Protein AF-A0A0F2NHB9-F1 (afdb_monomer)

Mean predicted aligned error: 3.59 Å

Sequence (146 aa):
MYSEAKDDFCKAIHHALRRQPEIGRMLVMSAFGEIKYCLFVAVPGIKIMSTPERQDYVLSAILSDESMPIMWIDIDYDKDGKLHGAKGKQCSYSDIPPAEIDRLKELSVEYAKSRIESFQRQYHRKVGRNDPCPCGSGKKYKKCCL

Secondary structure (DSSP, 8-state):
---HHHHHHHHHHHHHHHHHHHHTB---EEEESSSEEEEEEE-TTSBPPPHHHHHHHHHHHHTT-TTS-EEEEEEEE-TTS-EEEEEEEEE-GGGS-GGGHHHHHHHHHHHHHHHHHHHHHHHTSPPPTTSBPTTSSSSBGGGTT-

Foldseek 3Di:
DDDPVVVVVVVQQVCQVPVQVVVQAWDWDWDAAPATETETEDEPRHHYDDPVRLVLLLQLLCVLPQPDWYKYKYWYAYHVRDTPDIDIDTGHNVNDDPVCVVVSPVVLVVVLVVQQVVVCVVVVDHQDQQHQRSSNNRHRCVVPVD

pLDDT: mean 93.02, std 7.16, range [41.78, 98.31]

Solvent-accessible surface area (backbone atoms only — not comparable to full-atom values): 8218 Å² total; per-residue (Å²): 133,84,54,71,69,56,55,53,51,52,49,47,51,55,46,42,70,60,48,24,71,79,69,42,30,61,58,80,40,70,48,56,67,102,57,35,34,43,37,41,63,49,53,71,92,39,51,69,74,51,71,67,58,50,44,52,53,53,57,14,45,28,73,46,38,61,90,48,54,33,35,40,33,43,35,34,35,45,89,85,72,45,83,73,47,76,50,76,47,81,44,47,60,89,74,53,59,78,90,47,48,68,64,30,53,58,49,26,56,55,51,21,52,53,36,40,52,50,49,30,65,73,67,75,43,81,84,50,58,78,36,73,28,62,52,38,48,70,37,36,21,62,76,70,87,103

Structure (mmCIF, N/CA/C/O backbone):
data_AF-A0A0F2NHB9-F1
#
_entry.id   AF-A0A0F2NHB9-F1
#
loop_
_atom_site.group_PDB
_atom_site.id
_atom_site.type_symbol
_atom_site.label_atom_id
_atom_site.label_alt_id
_atom_site.label_comp_id
_atom_site.label_asym_id
_atom_site.label_entity_id
_atom_site.label_seq_id
_atom_site.pdbx_PDB_ins_code
_atom_site.Cartn_x
_atom_site.Cartn_y
_atom_site.Cartn_z
_atom_site.occupancy
_atom_site.B_iso_or_equiv
_atom_site.auth_seq_id
_atom_site.auth_comp_id
_atom_site.auth_asym_id
_atom_site.auth_atom_id
_atom_site.pdbx_PDB_model_num
ATOM 1 N N . MET A 1 1 ? -20.437 -17.745 -6.426 1.00 41.78 1 MET A N 1
ATOM 2 C CA . MET A 1 1 ? -19.160 -18.245 -5.880 1.00 41.78 1 MET A CA 1
ATOM 3 C C . MET A 1 1 ? -18.233 -17.039 -5.809 1.00 41.78 1 MET A C 1
ATOM 5 O O . MET A 1 1 ?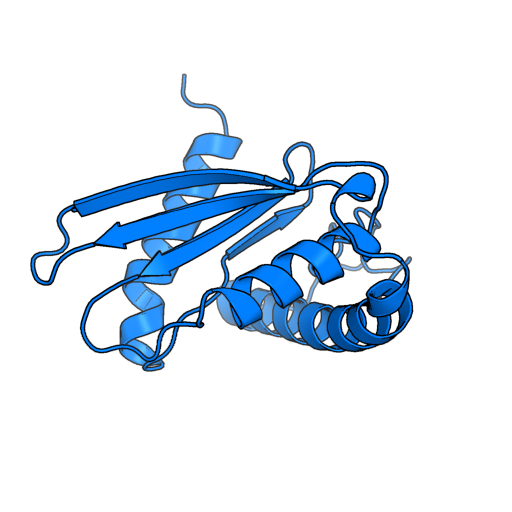 -17.888 -16.511 -6.857 1.00 41.78 1 MET A O 1
ATOM 9 N N . TYR A 1 2 ? -18.002 -16.473 -4.623 1.00 51.66 2 TYR A N 1
ATOM 10 C CA . TYR A 1 2 ? -17.088 -15.332 -4.488 1.00 51.66 2 TYR A CA 1
ATOM 11 C C . TYR A 1 2 ? -15.649 -15.840 -4.638 1.00 51.66 2 TYR A C 1
ATOM 13 O O . TYR A 1 2 ? -15.350 -16.940 -4.182 1.00 51.66 2 TYR A O 1
ATOM 21 N N . SER A 1 3 ? -14.795 -15.105 -5.353 1.00 76.00 3 SER A N 1
ATOM 22 C CA . SER A 1 3 ? -13.383 -15.470 -5.489 1.00 76.00 3 SER A CA 1
ATOM 23 C C . SER A 1 3 ? -12.656 -15.256 -4.159 1.00 76.00 3 SER A C 1
ATOM 25 O O . SER A 1 3 ? -12.977 -14.322 -3.425 1.00 76.00 3 SER A O 1
ATOM 27 N N . GLU A 1 4 ? -11.648 -16.080 -3.870 1.00 81.38 4 GLU A N 1
ATOM 28 C CA . GLU A 1 4 ? -10.774 -15.957 -2.688 1.00 81.38 4 GLU A CA 1
ATOM 29 C C . GLU A 1 4 ? -10.228 -14.524 -2.520 1.00 81.38 4 GLU A C 1
ATOM 31 O O . GLU A 1 4 ? -10.242 -13.964 -1.425 1.00 81.38 4 GLU A O 1
ATOM 36 N N . ALA A 1 5 ? -9.893 -13.869 -3.637 1.00 82.31 5 ALA A N 1
ATOM 37 C CA . ALA A 1 5 ? -9.453 -12.476 -3.672 1.00 82.31 5 ALA A CA 1
ATOM 38 C C . ALA A 1 5 ? -10.483 -11.483 -3.105 1.00 82.31 5 ALA A C 1
ATOM 40 O O . ALA A 1 5 ? -10.105 -10.508 -2.453 1.00 82.31 5 ALA A O 1
ATOM 41 N N . LYS A 1 6 ? -11.785 -11.710 -3.330 1.00 86.75 6 LYS A N 1
ATOM 42 C CA . LYS A 1 6 ? -12.833 -10.861 -2.750 1.00 86.75 6 LYS A CA 1
ATOM 43 C C . LYS A 1 6 ? -12.891 -11.043 -1.236 1.00 86.75 6 LYS A C 1
ATOM 45 O O . LYS A 1 6 ? -12.979 -10.052 -0.512 1.00 86.75 6 LYS A O 1
ATOM 50 N N . ASP A 1 7 ? -12.847 -12.284 -0.765 1.00 89.69 7 ASP A N 1
ATOM 51 C CA . ASP A 1 7 ? -12.934 -12.577 0.665 1.00 89.69 7 ASP A CA 1
ATOM 52 C C . ASP A 1 7 ? -11.738 -11.985 1.416 1.00 89.69 7 ASP A C 1
ATOM 54 O O . ASP A 1 7 ? -11.909 -11.382 2.477 1.00 89.69 7 ASP A O 1
ATOM 58 N N . ASP A 1 8 ? -10.540 -12.071 0.842 1.00 88.62 8 ASP A N 1
ATOM 59 C CA . ASP A 1 8 ? -9.337 -11.472 1.418 1.00 88.62 8 ASP A CA 1
ATOM 60 C C . ASP A 1 8 ? -9.370 -9.941 1.400 1.00 88.62 8 ASP A C 1
ATOM 62 O O . ASP A 1 8 ? -9.003 -9.305 2.393 1.00 88.62 8 ASP A O 1
ATOM 66 N N . PHE A 1 9 ? -9.903 -9.335 0.337 1.00 92.19 9 PHE A N 1
ATOM 67 C CA . PHE A 1 9 ? -10.138 -7.894 0.292 1.00 92.19 9 PHE A CA 1
ATOM 68 C C . PHE A 1 9 ? -11.128 -7.439 1.380 1.00 92.19 9 PHE A C 1
ATOM 70 O O . PHE A 1 9 ? -10.859 -6.484 2.113 1.00 92.19 9 PHE A O 1
ATOM 77 N N . CYS A 1 10 ? -12.239 -8.158 1.565 1.00 93.50 10 CYS A N 1
ATOM 78 C CA . CYS A 1 10 ? -13.192 -7.884 2.643 1.00 93.50 10 CYS A CA 1
ATOM 79 C C . CYS A 1 10 ? -12.556 -8.053 4.034 1.00 93.50 10 CYS A C 1
ATOM 81 O O . CYS A 1 10 ? -12.756 -7.206 4.909 1.00 93.50 10 CYS A O 1
ATOM 83 N N . LYS A 1 11 ? -11.742 -9.098 4.247 1.00 93.56 11 LYS A N 1
ATOM 84 C CA . LYS A 1 11 ? -10.982 -9.280 5.498 1.00 93.56 11 LYS A CA 1
ATOM 85 C C . LYS A 1 11 ? -10.022 -8.118 5.751 1.00 93.56 11 LYS A C 1
ATOM 87 O O . LYS A 1 11 ? -9.896 -7.699 6.901 1.00 93.56 11 LYS A O 1
ATOM 92 N N . ALA A 1 12 ? -9.378 -7.581 4.714 1.00 93.88 12 ALA A N 1
ATOM 93 C CA . ALA A 1 12 ? -8.490 -6.427 4.832 1.00 93.88 12 ALA A CA 1
ATOM 94 C C . ALA A 1 12 ? -9.246 -5.165 5.286 1.00 93.88 12 ALA A C 1
ATOM 96 O O . ALA A 1 12 ? -8.796 -4.487 6.210 1.00 93.88 12 ALA A O 1
ATOM 97 N N . ILE A 1 13 ? -10.429 -4.897 4.719 1.00 95.94 13 ILE A N 1
ATOM 98 C CA . ILE A 1 13 ? -11.297 -3.793 5.167 1.00 95.94 13 ILE A CA 1
ATOM 99 C C . ILE A 1 13 ? -11.693 -3.986 6.634 1.00 95.94 13 ILE A C 1
ATO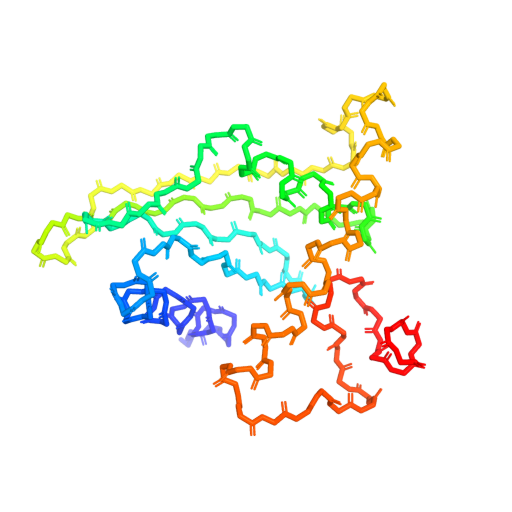M 101 O O . ILE A 1 13 ? -11.493 -3.090 7.452 1.00 95.94 13 ILE A O 1
ATOM 105 N N . HIS A 1 14 ? -12.205 -5.165 7.000 1.00 95.25 14 HIS A N 1
ATOM 106 C CA . HIS A 1 14 ? -12.606 -5.449 8.382 1.00 95.25 14 HIS A CA 1
ATOM 107 C C . HIS A 1 14 ? -11.433 -5.368 9.365 1.00 95.25 14 HIS A C 1
ATOM 109 O O . HIS A 1 14 ? -11.611 -4.963 10.516 1.00 95.25 14 HIS A O 1
ATOM 115 N N . HIS A 1 15 ? -10.229 -5.750 8.934 1.00 94.69 15 HIS A N 1
ATOM 116 C CA . HIS A 1 15 ? -9.023 -5.582 9.734 1.00 94.69 15 HIS A CA 1
ATOM 117 C C . HIS A 1 15 ? -8.721 -4.099 9.971 1.00 94.69 15 HIS A C 1
ATOM 119 O O . HIS A 1 15 ? -8.504 -3.714 11.118 1.00 94.69 15 HIS A O 1
ATOM 125 N N . ALA A 1 16 ? -8.772 -3.262 8.931 1.00 95.31 16 ALA A N 1
ATOM 126 C CA . ALA A 1 16 ? -8.557 -1.823 9.059 1.00 95.31 16 ALA A CA 1
ATOM 127 C C . ALA A 1 16 ? -9.607 -1.157 9.970 1.00 95.31 16 ALA A C 1
ATOM 129 O O . ALA A 1 16 ? -9.237 -0.437 10.898 1.00 95.31 16 ALA A O 1
ATOM 130 N N . LEU A 1 17 ? -10.897 -1.459 9.781 1.00 95.12 17 LEU A N 1
ATOM 131 C CA . LEU A 1 17 ? -11.987 -0.913 10.603 1.00 95.12 17 LEU A CA 1
ATOM 132 C C . LEU A 1 17 ? -11.829 -1.237 12.094 1.00 95.12 17 LEU A C 1
ATOM 134 O O . LEU A 1 17 ? -12.122 -0.397 12.939 1.00 95.12 17 LEU A O 1
ATOM 138 N N . ARG A 1 18 ? -11.331 -2.433 12.423 1.00 94.50 18 ARG A N 1
ATOM 139 C CA . ARG A 1 18 ? -11.085 -2.848 13.810 1.00 94.50 18 ARG A CA 1
ATOM 140 C C . ARG A 1 18 ? -9.800 -2.250 14.376 1.00 94.50 18 ARG A C 1
ATOM 142 O O . ARG A 1 18 ? -9.785 -1.765 15.499 1.00 94.50 18 ARG A O 1
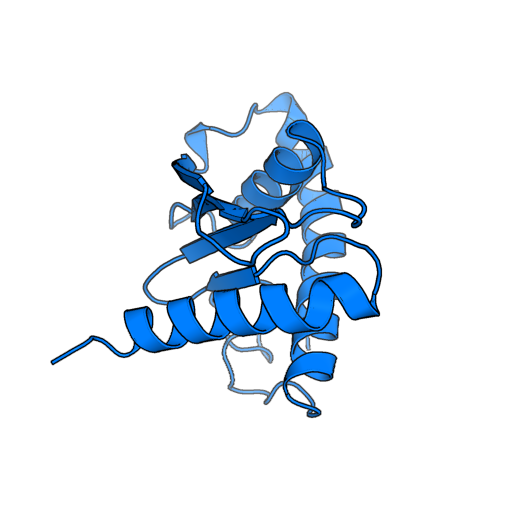ATOM 149 N N . ARG A 1 19 ? -8.708 -2.313 13.609 1.00 94.31 19 ARG A N 1
ATOM 150 C CA . ARG A 1 19 ? -7.359 -2.050 14.123 1.00 94.31 19 ARG A CA 1
ATOM 151 C C . ARG A 1 19 ? -7.012 -0.568 14.171 1.00 94.31 19 ARG A C 1
ATOM 153 O O . ARG A 1 19 ? -6.290 -0.157 15.073 1.00 94.31 19 ARG A O 1
ATOM 160 N N . GLN A 1 20 ? -7.483 0.231 13.214 1.00 95.31 20 GLN A N 1
ATOM 161 C CA . GLN A 1 20 ? -7.118 1.649 13.132 1.00 95.31 20 GLN A CA 1
ATOM 162 C C . GLN A 1 20 ? -7.574 2.475 14.348 1.00 95.31 20 GLN A C 1
ATOM 164 O O . GLN A 1 20 ? -6.758 3.267 14.825 1.00 95.31 20 GLN A O 1
ATOM 169 N N . PRO A 1 21 ? -8.792 2.285 14.904 1.00 94.19 21 PRO A N 1
ATOM 170 C CA . PRO A 1 21 ? -9.201 2.967 16.134 1.00 94.19 21 PRO A CA 1
ATOM 171 C C . PRO A 1 21 ? -8.307 2.637 17.335 1.00 94.19 21 PRO A C 1
ATOM 173 O O . PRO A 1 21 ? -7.968 3.528 18.105 1.00 94.19 21 PRO A O 1
ATOM 176 N N . GLU A 1 22 ? -7.859 1.383 17.464 1.00 94.56 22 GLU A N 1
ATOM 177 C CA . GLU A 1 22 ? -6.985 0.944 18.564 1.00 94.56 22 GLU A CA 1
ATOM 178 C C . GLU A 1 22 ? -5.599 1.608 18.519 1.00 94.56 22 GLU A C 1
ATOM 180 O O . GLU A 1 22 ? -4.986 1.840 19.558 1.00 94.56 22 GLU A O 1
ATOM 185 N N . ILE A 1 23 ? -5.082 1.891 17.318 1.00 94.38 23 ILE A N 1
ATOM 186 C CA . ILE A 1 23 ? -3.747 2.484 17.124 1.00 94.38 23 ILE A CA 1
ATOM 187 C C . ILE A 1 23 ? -3.783 3.995 16.849 1.00 94.38 23 ILE A C 1
ATOM 189 O O . ILE A 1 23 ? -2.725 4.612 16.738 1.00 94.38 23 ILE A O 1
ATOM 193 N N . GLY A 1 24 ? -4.973 4.580 16.678 1.00 96.00 24 GLY A N 1
ATOM 194 C CA . GLY A 1 24 ? -5.181 6.010 16.424 1.00 96.00 24 GLY A CA 1
ATOM 195 C C . GLY A 1 24 ? -4.671 6.527 15.071 1.00 96.00 24 GLY A C 1
ATOM 196 O O . GLY A 1 24 ? -4.538 7.738 14.885 1.00 96.00 24 GLY A O 1
ATOM 197 N N . ARG A 1 25 ? -4.356 5.649 14.111 1.00 95.88 25 ARG A N 1
ATOM 198 C CA . ARG A 1 25 ? -3.800 6.037 12.802 1.00 95.88 25 ARG A CA 1
ATOM 199 C C . ARG A 1 25 ? -4.195 5.085 11.681 1.00 95.88 25 ARG A C 1
ATOM 201 O O . ARG A 1 25 ? -4.498 3.919 11.921 1.00 95.88 25 ARG A O 1
ATOM 208 N N . MET A 1 26 ? -4.114 5.585 10.452 1.00 96.19 26 MET A N 1
ATOM 209 C CA . MET A 1 26 ? -4.339 4.802 9.240 1.00 96.19 26 MET A CA 1
ATOM 210 C C . MET A 1 26 ? -3.308 3.677 9.109 1.00 96.19 26 MET A C 1
ATOM 212 O O . MET A 1 26 ? -2.113 3.846 9.389 1.00 96.19 26 MET A O 1
ATOM 216 N N . LEU A 1 27 ? -3.794 2.520 8.671 1.00 93.75 27 LEU A N 1
ATOM 217 C CA . LEU A 1 27 ? -3.003 1.344 8.360 1.00 93.75 27 LEU A CA 1
ATOM 218 C C . LEU A 1 27 ? -3.209 1.018 6.882 1.00 93.75 27 LEU A C 1
ATOM 220 O O . LEU A 1 27 ? -4.337 0.827 6.438 1.00 93.75 27 LEU A O 1
ATOM 224 N N . VAL A 1 28 ? -2.118 0.945 6.124 1.00 95.44 28 VAL A N 1
ATOM 225 C CA . VAL A 1 28 ? -2.202 0.610 4.701 1.00 95.44 28 VAL A CA 1
ATOM 226 C C . VAL A 1 28 ? -2.315 -0.898 4.553 1.00 95.44 28 VAL A C 1
ATOM 228 O O . VAL A 1 28 ? -1.417 -1.638 4.959 1.00 95.44 28 VAL A O 1
ATOM 231 N N . MET A 1 29 ? -3.422 -1.349 3.973 1.00 93.75 29 MET A N 1
ATOM 232 C CA . MET A 1 29 ? -3.615 -2.742 3.588 1.00 93.75 29 MET A CA 1
ATOM 233 C C . MET A 1 29 ? -3.048 -2.952 2.194 1.00 93.75 29 MET A C 1
ATOM 235 O O . MET A 1 29 ? -3.223 -2.113 1.312 1.00 93.75 29 MET A O 1
ATOM 239 N N . SER A 1 30 ? -2.351 -4.057 1.965 1.00 90.31 30 SER A N 1
ATOM 240 C CA . SER A 1 30 ? -1.809 -4.339 0.639 1.00 90.31 30 SER A CA 1
ATOM 241 C C . SER A 1 30 ? -1.846 -5.821 0.325 1.00 90.31 30 SER A C 1
ATOM 243 O O . SER A 1 30 ? -1.584 -6.648 1.197 1.00 90.31 30 SER A O 1
ATOM 245 N N . ALA A 1 31 ? -2.143 -6.135 -0.931 1.00 86.81 31 ALA A N 1
ATOM 246 C CA . ALA A 1 31 ? -1.979 -7.469 -1.490 1.00 86.81 31 ALA A CA 1
ATOM 247 C C . ALA A 1 31 ? -0.949 -7.414 -2.613 1.00 86.81 31 ALA A C 1
ATOM 249 O O . ALA A 1 31 ? -0.909 -6.442 -3.366 1.00 86.81 31 ALA A O 1
ATOM 250 N N . PHE A 1 32 ? -0.118 -8.452 -2.704 1.00 74.56 32 PHE A N 1
ATOM 251 C CA . PHE A 1 32 ? 0.939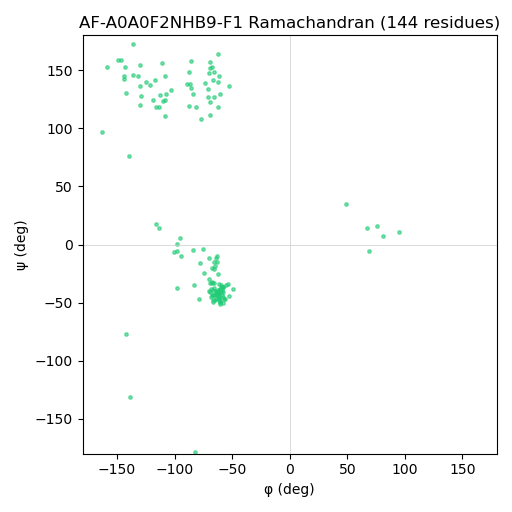 -8.572 -3.703 1.00 74.56 32 PHE A CA 1
ATOM 252 C C . PHE A 1 32 ? 1.003 -10.019 -4.204 1.00 74.56 32 PHE A C 1
ATOM 254 O O . PHE A 1 32 ? 1.840 -10.808 -3.766 1.00 74.56 32 PHE A O 1
ATOM 261 N N . GLY A 1 33 ? 0.049 -10.374 -5.062 1.00 74.31 33 GLY A N 1
ATOM 262 C CA . GLY A 1 33 ? -0.055 -11.675 -5.728 1.00 74.31 33 GLY A CA 1
ATOM 263 C C . GLY A 1 33 ? -0.472 -11.477 -7.184 1.00 74.31 33 GLY A C 1
ATOM 264 O O . GLY A 1 33 ? 0.072 -10.609 -7.858 1.00 74.31 33 GLY A O 1
ATOM 265 N N . GLU A 1 34 ? -1.478 -12.220 -7.648 1.00 76.75 34 GLU A N 1
ATOM 266 C CA . GLU A 1 34 ? -2.080 -12.020 -8.982 1.00 76.75 34 GLU A CA 1
ATOM 267 C C . GLU A 1 34 ? -2.729 -10.637 -9.143 1.00 76.75 34 GLU A C 1
ATOM 269 O O . GLU A 1 34 ? -2.831 -10.107 -10.246 1.00 76.75 34 GLU A O 1
ATOM 274 N N . ILE A 1 35 ? -3.143 -10.035 -8.027 1.00 82.31 35 ILE A N 1
ATOM 275 C CA . ILE A 1 35 ? -3.650 -8.669 -7.952 1.00 82.31 35 ILE A CA 1
ATOM 276 C C . ILE A 1 35 ? -2.765 -7.903 -6.974 1.00 82.31 35 ILE A C 1
ATOM 278 O O . ILE A 1 35 ? -2.439 -8.406 -5.891 1.00 82.31 35 ILE A O 1
ATOM 282 N N . LYS A 1 36 ? -2.408 -6.668 -7.342 1.00 91.19 36 LYS A N 1
ATOM 283 C CA . LYS A 1 36 ? -1.756 -5.729 -6.436 1.00 91.19 36 LYS A CA 1
ATOM 284 C C . LYS A 1 36 ? -2.660 -4.558 -6.123 1.00 91.19 36 LYS A C 1
ATOM 286 O O . LYS A 1 36 ? -3.158 -3.891 -7.028 1.00 91.19 36 LYS A O 1
ATOM 291 N N . TYR A 1 37 ? -2.833 -4.277 -4.841 1.00 95.38 37 TYR A N 1
ATOM 292 C CA . TYR A 1 37 ? -3.527 -3.077 -4.402 1.00 95.38 37 TYR A CA 1
ATOM 293 C C . TYR A 1 37 ? -2.886 -2.493 -3.150 1.00 95.38 37 TYR A C 1
ATOM 295 O O . TYR A 1 37 ? -2.322 -3.217 -2.328 1.00 95.38 37 TYR A O 1
ATOM 303 N N . CYS A 1 38 ? -3.045 -1.186 -2.990 1.00 96.81 38 CYS A N 1
ATOM 304 C CA . CYS A 1 38 ? -2.880 -0.489 -1.725 1.00 96.81 38 CYS A CA 1
ATOM 305 C C . CYS A 1 38 ? -4.239 0.096 -1.346 1.00 96.81 38 CYS A C 1
ATOM 307 O O . CYS A 1 38 ? -4.808 0.895 -2.087 1.00 96.81 38 CYS A O 1
ATOM 309 N N . LEU A 1 39 ? -4.761 -0.348 -0.210 1.00 97.56 39 LEU A N 1
ATOM 310 C CA . LEU A 1 39 ? -6.064 0.019 0.315 1.00 97.56 39 LEU A CA 1
ATOM 311 C C . LEU A 1 39 ? -5.879 0.932 1.530 1.00 97.56 39 LEU A C 1
ATOM 313 O O . LEU A 1 39 ? -5.239 0.556 2.518 1.00 97.56 39 LEU A O 1
ATOM 317 N N . PHE A 1 40 ? -6.494 2.106 1.449 1.00 98.12 40 PHE A N 1
ATOM 318 C CA . PHE A 1 40 ? -6.552 3.114 2.495 1.00 98.12 40 PHE A CA 1
ATOM 319 C C . PHE A 1 40 ? -8.001 3.242 2.961 1.00 98.12 40 PHE A C 1
ATOM 321 O O . PHE A 1 40 ? -8.889 3.583 2.182 1.00 98.12 40 PHE A O 1
ATOM 328 N N . VAL A 1 41 ? -8.247 2.944 4.235 1.00 97.81 41 VAL A N 1
ATOM 329 C CA . VAL A 1 41 ? -9.586 3.039 4.826 1.00 97.81 41 VAL A CA 1
ATOM 330 C C . VAL A 1 41 ? -9.612 4.236 5.765 1.00 97.81 41 VAL A C 1
ATOM 332 O O . VAL A 1 41 ? -8.966 4.218 6.812 1.00 97.81 41 VAL A O 1
ATOM 335 N N . ALA A 1 42 ? -10.339 5.287 5.406 1.00 97.12 42 ALA A N 1
ATOM 336 C CA . ALA A 1 42 ? -10.576 6.417 6.286 1.00 97.12 42 ALA A CA 1
ATOM 337 C C . ALA A 1 42 ? -11.757 6.113 7.215 1.00 97.12 42 ALA A C 1
ATOM 339 O O . ALA A 1 42 ? -12.831 5.701 6.778 1.00 97.12 42 ALA A O 1
ATOM 340 N N . VAL A 1 43 ? -11.539 6.332 8.509 1.00 95.88 43 VAL A N 1
ATOM 341 C CA . VAL A 1 43 ? -12.574 6.308 9.549 1.00 95.88 43 VAL A CA 1
ATOM 342 C C . VAL A 1 43 ? -12.452 7.586 10.384 1.00 95.88 43 VAL A C 1
ATOM 344 O O . VAL A 1 43 ? -11.361 8.163 10.449 1.00 95.88 43 VAL A O 1
ATOM 347 N N . PRO A 1 44 ? -13.520 8.069 11.036 1.00 95.19 44 PRO A N 1
ATOM 348 C CA . PRO A 1 44 ? -13.424 9.255 11.878 1.00 95.19 44 PRO A CA 1
ATOM 349 C C . PRO A 1 44 ? -12.526 9.024 13.100 1.00 95.19 44 PRO A C 1
ATOM 351 O O . PRO A 1 44 ? -12.460 7.923 13.641 1.00 95.19 44 PRO A O 1
ATOM 354 N N . GLY A 1 45 ? -11.855 10.081 13.561 1.00 94.62 45 GLY A N 1
ATOM 355 C CA . GLY A 1 45 ? -11.101 10.061 14.821 1.00 94.62 45 GLY A CA 1
ATOM 356 C C . GLY A 1 45 ? -9.701 9.438 14.765 1.00 94.62 45 GLY A C 1
ATOM 357 O O . GLY A 1 45 ? -9.068 9.312 15.809 1.00 94.62 45 GLY A O 1
ATOM 358 N N . ILE A 1 46 ? -9.186 9.083 13.582 1.00 96.38 46 ILE A N 1
ATOM 359 C CA . ILE A 1 46 ? -7.800 8.614 13.410 1.00 96.38 46 ILE A CA 1
ATOM 360 C C . ILE A 1 46 ? -6.951 9.624 12.636 1.00 96.38 46 ILE A C 1
ATOM 362 O O . ILE A 1 46 ? -7.454 10.383 11.805 1.00 96.38 46 ILE A O 1
ATOM 366 N N . LYS A 1 47 ? -5.629 9.579 12.834 1.00 97.50 47 LYS A N 1
ATOM 367 C CA . LYS A 1 47 ? -4.690 10.266 11.942 1.00 97.50 47 LYS A CA 1
ATOM 368 C C . LYS A 1 47 ? -4.669 9.568 10.577 1.00 97.50 47 LYS A C 1
ATOM 370 O O . LYS A 1 47 ?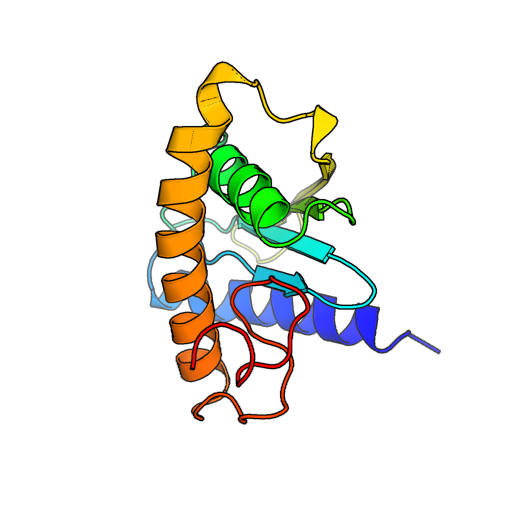 -4.179 8.442 10.466 1.00 97.50 47 LYS A O 1
ATOM 375 N N . ILE A 1 48 ? -5.180 10.240 9.549 1.00 97.00 48 ILE A N 1
ATOM 376 C CA . ILE A 1 48 ? -5.156 9.759 8.161 1.00 97.00 48 ILE A CA 1
ATOM 377 C C . ILE A 1 48 ? -3.867 10.175 7.450 1.00 97.00 48 ILE A C 1
ATOM 379 O O . ILE A 1 48 ? -3.307 11.230 7.743 1.00 97.00 48 ILE A O 1
ATOM 383 N N . MET A 1 49 ? -3.408 9.349 6.509 1.00 97.06 49 MET A N 1
ATOM 384 C CA . MET A 1 49 ? -2.337 9.744 5.595 1.00 97.06 49 MET A CA 1
ATOM 385 C C . MET A 1 49 ? -2.874 10.778 4.603 1.00 97.06 49 MET A C 1
ATOM 387 O O . MET A 1 49 ? -3.943 10.604 4.010 1.00 97.06 49 MET A O 1
ATOM 391 N N . SER A 1 50 ? -2.113 11.843 4.394 1.00 97.25 50 SER A N 1
ATOM 392 C CA . SER A 1 50 ? -2.362 12.826 3.347 1.00 97.25 50 SER A CA 1
ATOM 393 C C . SER A 1 50 ? -2.279 12.188 1.954 1.00 97.25 50 SER A C 1
ATOM 395 O O . SER A 1 50 ? -1.774 11.079 1.765 1.00 97.25 50 SER A O 1
ATOM 397 N N . THR A 1 51 ? -2.805 12.873 0.941 1.00 96.50 51 THR A N 1
ATOM 398 C CA . THR A 1 51 ? -2.725 12.392 -0.448 1.00 96.50 51 THR A CA 1
ATOM 399 C C . THR A 1 51 ? -1.277 12.205 -0.932 1.00 96.50 51 THR A C 1
ATOM 401 O O . THR A 1 51 ? -1.018 11.155 -1.519 1.00 96.50 51 THR A O 1
ATOM 404 N N . PRO A 1 52 ? -0.321 13.120 -0.659 1.00 97.56 52 PRO A N 1
ATOM 405 C CA . PRO A 1 52 ? 1.085 12.903 -1.011 1.00 97.56 52 PRO A CA 1
ATOM 406 C C . PRO A 1 52 ? 1.706 11.687 -0.315 1.00 97.56 52 PRO A C 1
ATOM 408 O O . PRO A 1 52 ? 2.348 10.884 -0.977 1.00 97.56 52 PRO A O 1
ATOM 411 N N . GLU A 1 53 ? 1.446 11.477 0.981 1.00 97.38 53 GLU A N 1
ATOM 412 C CA . GLU A 1 53 ? 1.962 10.300 1.702 1.00 97.38 53 GLU A CA 1
ATOM 413 C C . GLU A 1 53 ? 1.420 8.985 1.118 1.00 97.38 53 GLU A C 1
ATOM 415 O O . GLU A 1 53 ? 2.154 8.006 0.979 1.00 97.38 53 GLU A O 1
ATOM 420 N N . ARG A 1 54 ? 0.130 8.946 0.751 1.00 97.75 54 ARG A N 1
ATOM 421 C CA . ARG A 1 54 ? -0.466 7.779 0.076 1.00 97.75 54 ARG A CA 1
ATOM 422 C C . ARG A 1 54 ? 0.141 7.563 -1.308 1.00 97.75 54 ARG A C 1
ATOM 424 O O . ARG A 1 54 ? 0.378 6.421 -1.693 1.00 97.75 54 ARG A O 1
ATOM 431 N N . GLN A 1 55 ? 0.437 8.640 -2.033 1.00 97.50 55 GLN A N 1
ATOM 432 C CA . GLN A 1 55 ? 1.109 8.568 -3.327 1.00 97.50 55 GLN A CA 1
ATOM 433 C C . GLN A 1 55 ? 2.528 8.029 -3.210 1.00 97.50 55 GLN A C 1
ATOM 435 O O . GLN A 1 55 ? 2.855 7.082 -3.922 1.00 97.50 55 GLN A O 1
ATOM 440 N N . ASP A 1 56 ? 3.326 8.543 -2.279 1.00 97.75 56 ASP A N 1
ATOM 441 C CA . ASP A 1 56 ? 4.670 8.034 -2.014 1.00 97.75 56 ASP A CA 1
ATOM 442 C C . ASP A 1 56 ? 4.631 6.541 -1.651 1.00 97.75 56 ASP A C 1
ATOM 444 O O . ASP A 1 56 ? 5.427 5.752 -2.165 1.00 97.75 56 ASP A O 1
ATOM 448 N N . TYR A 1 57 ? 3.653 6.112 -0.845 1.00 97.31 57 TYR A N 1
ATOM 449 C CA . TYR A 1 57 ? 3.465 4.697 -0.517 1.00 97.31 57 TYR A CA 1
ATOM 450 C C . TYR A 1 57 ? 3.187 3.834 -1.757 1.00 97.31 57 TYR A C 1
ATOM 452 O O . TYR A 1 57 ? 3.820 2.793 -1.940 1.00 97.31 57 TYR A O 1
ATOM 460 N N . VAL A 1 58 ? 2.240 4.244 -2.609 1.00 97.25 58 VAL A N 1
ATOM 461 C CA . VAL A 1 58 ? 1.867 3.475 -3.809 1.00 97.25 58 VAL A CA 1
ATOM 462 C C . VAL A 1 58 ? 3.014 3.438 -4.814 1.00 97.25 58 VAL A C 1
ATOM 464 O O . VAL A 1 58 ? 3.383 2.359 -5.270 1.00 97.25 58 VAL A O 1
ATOM 467 N N . LEU A 1 59 ? 3.604 4.590 -5.140 1.00 97.31 59 LEU A N 1
ATOM 468 C CA . LEU A 1 59 ? 4.661 4.674 -6.149 1.00 97.31 59 LEU A CA 1
ATOM 469 C C . LEU A 1 59 ? 5.934 3.943 -5.704 1.00 97.31 59 LEU A C 1
ATOM 471 O O . LEU A 1 59 ? 6.536 3.221 -6.496 1.00 97.31 59 LEU A O 1
ATOM 475 N N . SER A 1 60 ? 6.309 4.032 -4.426 1.00 96.56 60 SER A N 1
ATOM 476 C CA . SER A 1 60 ? 7.439 3.252 -3.898 1.00 96.56 60 SER A CA 1
ATOM 477 C C . SER A 1 60 ? 7.165 1.742 -3.873 1.00 96.56 60 SER A C 1
ATOM 479 O O . SER A 1 60 ? 8.080 0.942 -4.072 1.00 96.56 60 SER A O 1
ATOM 481 N N . ALA A 1 61 ? 5.913 1.315 -3.670 1.00 95.06 61 ALA A N 1
ATOM 482 C CA . ALA A 1 61 ? 5.543 -0.096 -3.760 1.00 95.06 61 ALA A CA 1
ATOM 483 C C . ALA A 1 61 ? 5.620 -0.631 -5.202 1.00 95.06 61 ALA A C 1
ATOM 485 O O . ALA A 1 61 ? 6.005 -1.785 -5.386 1.00 95.06 61 ALA A O 1
ATOM 486 N N . ILE A 1 62 ? 5.334 0.195 -6.218 1.00 95.56 62 ILE A N 1
ATOM 487 C CA . ILE A 1 62 ? 5.523 -0.171 -7.636 1.00 95.56 62 ILE A CA 1
ATOM 488 C C . ILE A 1 62 ? 6.993 -0.497 -7.916 1.00 95.56 62 ILE A C 1
ATOM 490 O O . ILE A 1 62 ? 7.278 -1.497 -8.565 1.00 95.56 62 ILE A O 1
ATOM 494 N N . LEU A 1 63 ? 7.934 0.267 -7.354 1.00 94.38 63 LEU A N 1
ATOM 495 C CA . LEU A 1 63 ? 9.374 0.011 -7.517 1.00 94.38 63 LEU A CA 1
ATOM 496 C C . LEU A 1 63 ? 9.835 -1.331 -6.919 1.00 94.38 63 LEU A C 1
ATOM 498 O O . LEU A 1 63 ? 10.924 -1.806 -7.229 1.00 94.38 63 LEU A O 1
ATOM 502 N N . SER A 1 64 ? 9.022 -1.973 -6.071 1.00 89.12 64 SER A N 1
ATOM 503 C CA . SER A 1 64 ? 9.333 -3.313 -5.551 1.00 89.12 64 SER A CA 1
ATOM 504 C C . SER A 1 64 ? 9.116 -4.419 -6.591 1.00 89.12 64 SER A C 1
ATOM 506 O O . SER A 1 64 ? 9.728 -5.483 -6.475 1.00 89.12 64 SER A O 1
ATOM 508 N N . ASP A 1 65 ? 8.248 -4.182 -7.578 1.00 89.56 65 ASP A N 1
ATOM 509 C CA . ASP A 1 65 ? 8.056 -5.018 -8.763 1.00 89.56 65 ASP A CA 1
ATOM 510 C C . ASP A 1 65 ? 7.309 -4.213 -9.839 1.00 89.56 65 ASP A C 1
ATOM 512 O O . ASP A 1 65 ? 6.075 -4.118 -9.838 1.00 89.56 65 ASP A O 1
ATOM 516 N N . GLU A 1 66 ? 8.109 -3.658 -10.751 1.00 91.69 66 GLU A N 1
ATOM 517 C CA . GLU A 1 66 ? 7.731 -2.709 -11.803 1.00 91.69 66 GLU A CA 1
ATOM 518 C C . GLU A 1 66 ? 6.870 -3.342 -12.911 1.00 91.69 66 GLU A C 1
ATOM 520 O O . GLU A 1 66 ? 6.289 -2.629 -13.728 1.00 91.69 66 GLU A O 1
ATOM 525 N N . SER A 1 67 ? 6.768 -4.677 -12.944 1.00 89.50 67 SER A N 1
ATOM 526 C CA . SER A 1 67 ? 6.070 -5.412 -14.006 1.00 89.50 67 SER A CA 1
ATOM 527 C C . SER A 1 67 ? 4.546 -5.395 -13.880 1.00 89.50 67 SER A C 1
ATOM 529 O O . SER A 1 67 ? 3.844 -5.712 -14.841 1.00 89.50 67 SER A O 1
ATOM 531 N N . MET A 1 68 ? 4.018 -5.025 -12.710 1.00 89.44 68 MET A N 1
ATOM 532 C CA . MET A 1 68 ? 2.581 -5.016 -12.450 1.00 89.44 68 MET A CA 1
ATOM 533 C C . MET A 1 68 ? 2.126 -3.683 -11.857 1.00 89.44 68 MET A C 1
ATOM 535 O O . MET A 1 68 ? 2.751 -3.188 -10.916 1.00 89.44 68 MET A O 1
ATOM 539 N N . PRO A 1 69 ? 0.993 -3.139 -12.328 1.00 95.12 69 PRO A N 1
ATOM 540 C CA . PRO A 1 69 ? 0.398 -1.959 -11.727 1.00 95.12 69 PRO A CA 1
ATOM 541 C C . PRO A 1 69 ? -0.162 -2.266 -10.332 1.00 95.12 69 PRO A C 1
ATOM 543 O O . PRO A 1 69 ? -0.522 -3.402 -10.020 1.00 95.12 69 PRO A O 1
ATOM 546 N N . ILE A 1 70 ? -0.289 -1.229 -9.508 1.00 96.19 70 ILE A N 1
ATOM 547 C CA . ILE A 1 70 ? -0.959 -1.263 -8.209 1.00 96.19 70 ILE A CA 1
ATOM 548 C C . ILE A 1 70 ? -2.285 -0.512 -8.309 1.00 96.19 70 ILE A C 1
ATOM 550 O O . ILE A 1 70 ? -2.334 0.644 -8.729 1.00 96.19 70 ILE A O 1
ATOM 554 N N . MET A 1 71 ? -3.362 -1.150 -7.859 1.00 97.31 71 MET A N 1
ATOM 555 C CA . MET A 1 71 ? -4.642 -0.485 -7.635 1.00 97.31 71 MET A CA 1
ATOM 556 C C . MET A 1 71 ? -4.587 0.308 -6.327 1.00 97.31 71 MET A C 1
ATOM 558 O O . MET A 1 71 ? -4.594 -0.262 -5.237 1.00 97.31 71 MET A O 1
ATOM 562 N N . TRP A 1 72 ? -4.541 1.632 -6.418 1.00 98.00 72 TRP A N 1
ATOM 563 C CA . TRP A 1 72 ? -4.842 2.510 -5.291 1.00 98.00 72 TRP A CA 1
ATOM 564 C C . TRP A 1 72 ? -6.340 2.444 -5.028 1.00 98.00 72 TRP A C 1
ATOM 566 O O . TRP A 1 72 ? -7.131 2.700 -5.937 1.00 98.00 72 TRP A O 1
ATOM 576 N N . ILE A 1 73 ? -6.733 2.164 -3.786 1.00 98.31 73 ILE A N 1
ATOM 577 C CA . ILE A 1 73 ? -8.133 2.124 -3.363 1.00 98.31 73 ILE A CA 1
ATOM 578 C C . ILE A 1 73 ? -8.300 2.961 -2.092 1.00 98.31 73 ILE A C 1
ATOM 580 O O . ILE A 1 73 ? -7.701 2.650 -1.067 1.00 98.31 73 ILE A O 1
ATOM 584 N N . ASP A 1 74 ? -9.136 3.993 -2.155 1.00 98.25 74 ASP A N 1
ATOM 585 C CA . ASP A 1 74 ? -9.599 4.750 -0.991 1.00 98.25 74 ASP A CA 1
ATOM 586 C C . ASP A 1 74 ? -11.028 4.342 -0.651 1.00 98.25 74 ASP A C 1
ATOM 588 O O . ASP A 1 74 ? -11.888 4.295 -1.534 1.00 98.25 74 ASP A O 1
ATOM 592 N N . ILE A 1 75 ? -11.286 4.079 0.627 1.00 98.06 75 ILE A N 1
ATOM 593 C CA . ILE A 1 75 ? -12.624 3.820 1.154 1.00 98.06 75 ILE A CA 1
ATOM 594 C C . ILE A 1 75 ? -12.855 4.710 2.368 1.00 98.06 75 ILE A C 1
ATOM 596 O O . ILE A 1 75 ? -12.070 4.683 3.312 1.00 98.06 75 ILE A O 1
ATOM 600 N N . ASP A 1 76 ? -13.955 5.450 2.362 1.00 97.06 76 ASP A N 1
ATOM 601 C CA . ASP A 1 76 ? -14.344 6.358 3.433 1.00 97.06 76 ASP A CA 1
ATOM 602 C C . ASP A 1 76 ? -15.566 5.798 4.164 1.00 97.06 76 ASP A C 1
ATOM 604 O O . ASP A 1 76 ? -16.611 5.559 3.551 1.00 97.06 76 ASP A O 1
ATOM 608 N N . TYR A 1 77 ? -15.447 5.608 5.475 1.00 97.12 77 TYR A N 1
ATOM 609 C CA . TYR A 1 77 ? -16.559 5.268 6.361 1.00 97.12 77 TYR A CA 1
ATOM 610 C C . TYR A 1 77 ? -16.915 6.459 7.247 1.00 97.12 77 TYR A C 1
ATOM 612 O O . TYR A 1 77 ? -16.040 7.213 7.677 1.00 97.12 77 TYR A O 1
ATOM 620 N N . ASP A 1 78 ? -18.202 6.619 7.538 1.00 94.94 78 ASP A N 1
ATOM 621 C CA . ASP A 1 78 ? -18.664 7.588 8.526 1.00 94.94 78 ASP A CA 1
ATOM 622 C C . ASP A 1 78 ? -18.565 7.046 9.965 1.00 94.94 78 ASP A C 1
ATOM 624 O O . ASP A 1 78 ? -18.079 5.942 10.226 1.00 94.94 78 ASP A O 1
ATOM 628 N N . LYS A 1 79 ? -19.007 7.861 10.928 1.00 92.56 79 LYS A N 1
ATOM 629 C CA . LYS A 1 79 ? -18.948 7.547 12.366 1.00 92.56 79 LYS A CA 1
ATOM 630 C C . LYS A 1 79 ? -19.861 6.388 12.773 1.00 92.56 79 LYS A C 1
ATOM 632 O O . LYS A 1 79 ? -19.639 5.798 13.824 1.00 92.56 79 LYS A O 1
ATOM 637 N N . ASP A 1 80 ? -20.857 6.079 11.949 1.00 93.00 80 ASP A N 1
ATOM 638 C CA . ASP A 1 80 ? -21.841 5.027 12.186 1.00 93.00 80 ASP A CA 1
ATOM 639 C C . ASP A 1 80 ? -21.418 3.717 11.487 1.00 93.00 80 ASP A C 1
ATOM 641 O O . ASP A 1 80 ? -22.152 2.729 11.486 1.00 93.00 80 ASP A O 1
ATOM 645 N N . GLY A 1 81 ? -20.214 3.691 10.896 1.00 90.25 81 GLY A N 1
ATOM 646 C CA . GLY A 1 81 ? -19.664 2.533 10.196 1.00 90.25 81 GLY A CA 1
ATOM 647 C C . GLY A 1 81 ? -20.288 2.302 8.822 1.00 90.25 81 GLY A C 1
ATOM 648 O O . GLY A 1 81 ? -20.131 1.219 8.251 1.00 90.25 81 GLY A O 1
ATOM 649 N N . LYS A 1 82 ? -20.984 3.298 8.262 1.00 95.56 82 LYS A N 1
ATOM 650 C CA . LYS A 1 82 ? -21.570 3.209 6.926 1.00 95.56 82 LYS A CA 1
ATOM 651 C C . LYS A 1 82 ? -20.569 3.688 5.880 1.00 95.56 82 LYS A C 1
ATOM 653 O O . LYS A 1 82 ? -19.868 4.681 6.059 1.00 95.56 82 LYS A O 1
ATOM 658 N N . LEU A 1 83 ? -20.516 2.962 4.764 1.00 96.69 83 LEU A N 1
ATOM 659 C CA . LEU A 1 83 ? -19.714 3.342 3.606 1.00 96.69 83 LEU A CA 1
ATOM 660 C C . LEU A 1 83 ? -20.219 4.679 3.047 1.00 96.69 83 LEU A C 1
ATOM 662 O O . LEU A 1 83 ? -21.363 4.773 2.598 1.00 96.69 83 LEU A O 1
ATOM 666 N N . HIS A 1 84 ? -19.355 5.688 3.064 1.00 96.06 84 HIS A N 1
ATOM 667 C CA . HIS A 1 84 ? -19.626 7.029 2.556 1.00 96.06 84 HIS A CA 1
ATOM 668 C C . HIS A 1 84 ? -19.076 7.225 1.137 1.00 96.06 84 HIS A C 1
ATOM 670 O O . HIS A 1 84 ? -19.726 7.858 0.306 1.00 96.06 84 HIS A O 1
ATOM 676 N N . GLY A 1 85 ? -17.909 6.651 0.831 1.00 96.50 85 GLY A N 1
ATOM 677 C CA . GLY A 1 85 ? -17.272 6.791 -0.477 1.00 96.50 85 GLY A CA 1
ATOM 678 C C . GLY A 1 85 ? -16.264 5.689 -0.780 1.00 96.50 85 GLY A C 1
ATOM 679 O O . GLY A 1 85 ? -15.674 5.101 0.121 1.00 96.50 85 GLY A O 1
ATOM 680 N N . ALA A 1 86 ? -16.071 5.409 -2.068 1.00 97.44 86 ALA A N 1
ATOM 681 C CA . ALA A 1 86 ? -15.021 4.525 -2.556 1.00 97.44 86 ALA A CA 1
ATOM 682 C C . ALA A 1 86 ? -14.448 5.086 -3.862 1.00 97.44 86 ALA A C 1
ATOM 684 O O . ALA A 1 86 ? -15.200 5.434 -4.776 1.00 97.44 86 ALA A O 1
ATOM 685 N N . LYS A 1 87 ? -13.122 5.187 -3.952 1.00 97.75 87 LYS A N 1
ATOM 686 C CA . LYS A 1 87 ? -12.402 5.658 -5.142 1.00 97.75 87 LYS A CA 1
ATOM 687 C C . LYS A 1 87 ? -11.270 4.698 -5.463 1.00 97.75 87 LYS A C 1
ATOM 689 O O . LYS A 1 87 ? -10.631 4.160 -4.564 1.00 97.75 87 LYS A O 1
ATOM 694 N N . GLY A 1 88 ? -11.007 4.511 -6.748 1.00 96.94 88 GLY A N 1
ATOM 695 C CA . GLY A 1 88 ? -9.912 3.679 -7.219 1.00 96.94 88 GLY A CA 1
ATOM 696 C C . GLY A 1 88 ? -9.160 4.348 -8.357 1.00 96.94 88 GLY A C 1
ATOM 697 O O . GLY A 1 88 ? -9.767 5.037 -9.176 1.00 96.94 88 GLY A O 1
ATOM 698 N N . LYS A 1 89 ? -7.848 4.130 -8.417 1.00 97.00 89 LYS A N 1
ATOM 699 C CA . LYS A 1 89 ? -7.028 4.438 -9.594 1.00 97.00 89 LYS A CA 1
ATOM 700 C C . LYS A 1 89 ? -5.947 3.381 -9.765 1.00 97.00 89 LYS A C 1
ATOM 702 O O . LYS A 1 89 ? -5.420 2.862 -8.784 1.00 97.00 89 LYS A O 1
ATOM 707 N N . GLN A 1 90 ? -5.620 3.067 -11.007 1.00 97.38 90 GLN A N 1
ATOM 708 C CA . GLN A 1 90 ? -4.479 2.219 -11.317 1.00 97.38 90 GLN A CA 1
ATOM 709 C C . GLN A 1 90 ? -3.223 3.093 -11.388 1.00 97.38 90 GLN A C 1
ATOM 711 O O . GLN A 1 90 ? -3.260 4.166 -11.984 1.00 97.38 90 GLN A O 1
ATOM 716 N N . CYS A 1 91 ? -2.135 2.647 -10.768 1.00 97.50 91 CYS A N 1
ATOM 717 C CA . CYS A 1 91 ? -0.830 3.296 -10.828 1.00 97.50 91 CYS A CA 1
ATOM 718 C C . CYS A 1 91 ? 0.213 2.286 -11.309 1.00 97.50 91 CYS A C 1
ATOM 720 O O . CYS A 1 91 ? 0.200 1.122 -10.915 1.00 97.50 91 CYS A O 1
ATOM 722 N N . SER A 1 92 ? 1.120 2.729 -12.160 1.00 97.25 92 SER A N 1
ATOM 723 C CA . SER A 1 92 ? 2.125 1.931 -12.854 1.00 97.25 92 SER A CA 1
ATOM 724 C C . SER A 1 92 ? 3.479 2.637 -12.831 1.00 97.25 92 SER A C 1
ATOM 726 O O . SER A 1 92 ? 3.587 3.782 -12.393 1.00 97.25 92 SER A O 1
ATOM 728 N N . TYR A 1 93 ? 4.529 1.961 -13.298 1.00 96.94 93 TYR A N 1
ATOM 729 C CA . TYR A 1 93 ? 5.872 2.542 -13.325 1.00 96.94 93 TYR A CA 1
ATOM 730 C C . TYR A 1 93 ? 5.935 3.849 -14.134 1.00 96.94 93 TYR A C 1
ATOM 732 O O . TYR A 1 93 ? 6.607 4.791 -13.727 1.00 96.94 93 TYR A O 1
ATOM 740 N N . SER A 1 94 ? 5.177 3.951 -15.232 1.00 96.75 94 SER A N 1
ATOM 741 C CA . SER A 1 94 ? 5.122 5.165 -16.057 1.00 96.75 94 SER A CA 1
ATOM 742 C C . SER A 1 94 ? 4.499 6.375 -15.354 1.00 96.75 94 SER A C 1
ATOM 744 O O . SER A 1 94 ? 4.663 7.491 -15.834 1.00 96.75 94 SER A O 1
ATOM 746 N N . ASP A 1 95 ? 3.808 6.175 -14.228 1.00 96.94 95 ASP A N 1
ATOM 747 C CA . ASP A 1 95 ? 3.246 7.262 -13.420 1.00 96.94 95 ASP A CA 1
ATOM 748 C C . ASP A 1 95 ? 4.274 7.866 -12.444 1.00 96.94 95 ASP A C 1
ATOM 750 O O . ASP A 1 95 ? 3.967 8.833 -11.745 1.00 96.94 95 ASP A O 1
ATOM 754 N N . ILE A 1 96 ? 5.487 7.301 -12.366 1.00 97.50 96 ILE A N 1
ATOM 755 C CA . ILE A 1 96 ? 6.552 7.768 -11.475 1.00 97.50 96 ILE A CA 1
ATOM 756 C C . ILE A 1 96 ? 7.367 8.862 -12.182 1.00 97.50 96 ILE A C 1
ATOM 758 O O . ILE A 1 96 ? 8.003 8.585 -13.202 1.00 97.50 96 ILE A O 1
ATOM 762 N N . PRO A 1 97 ? 7.421 10.097 -11.644 1.00 97.00 97 PRO A N 1
ATOM 763 C CA . PRO A 1 97 ? 8.303 11.124 -12.184 1.00 97.00 97 PRO A CA 1
ATOM 764 C C . PRO A 1 97 ? 9.769 10.666 -12.096 1.00 97.00 97 PRO A C 1
ATOM 766 O O . PRO A 1 97 ? 10.207 10.298 -11.004 1.00 97.00 97 PRO A O 1
ATOM 769 N N . PRO A 1 98 ? 10.565 10.727 -13.183 1.00 97.69 98 PRO A N 1
ATOM 770 C CA . PRO A 1 98 ? 11.942 10.227 -13.167 1.00 97.69 98 PRO A CA 1
ATOM 771 C C . PRO A 1 98 ? 12.825 10.838 -12.072 1.00 97.69 98 PRO A C 1
ATOM 773 O O . PRO A 1 98 ? 13.641 10.139 -11.480 1.00 97.69 98 PRO A O 1
ATOM 776 N N . ALA A 1 99 ? 12.619 12.120 -11.757 1.00 98.00 99 ALA A N 1
ATOM 777 C CA . ALA A 1 99 ? 13.348 12.830 -10.704 1.00 98.00 99 ALA A CA 1
ATOM 778 C C . ALA A 1 99 ? 13.068 12.296 -9.285 1.00 98.00 99 ALA A C 1
ATOM 780 O O . ALA A 1 99 ? 13.879 12.488 -8.386 1.00 98.00 99 ALA A O 1
ATOM 781 N N . GLU A 1 100 ? 11.944 11.606 -9.083 1.00 97.94 100 GLU A N 1
ATOM 782 C CA . GLU A 1 100 ? 11.512 11.104 -7.775 1.00 97.94 100 GLU A CA 1
ATOM 783 C C . GLU A 1 100 ? 11.936 9.652 -7.527 1.00 97.94 100 GLU A C 1
ATOM 785 O O . GLU A 1 100 ? 11.795 9.155 -6.410 1.00 97.94 100 GLU A O 1
ATOM 790 N N . ILE A 1 101 ? 12.449 8.955 -8.549 1.00 97.44 101 ILE A N 1
ATOM 791 C CA . ILE A 1 101 ? 12.719 7.512 -8.489 1.00 97.44 101 ILE A CA 1
ATOM 792 C C . ILE A 1 101 ? 13.656 7.165 -7.332 1.00 97.44 101 ILE A C 1
ATOM 794 O O . ILE A 1 101 ? 13.365 6.237 -6.581 1.00 97.44 101 ILE A O 1
ATOM 798 N N . ASP A 1 102 ? 14.759 7.891 -7.159 1.00 97.62 102 ASP A N 1
ATOM 799 C CA . ASP A 1 102 ? 15.746 7.540 -6.135 1.00 97.62 102 ASP A CA 1
ATOM 800 C C . ASP A 1 102 ? 15.215 7.794 -4.717 1.00 97.62 102 ASP A C 1
ATOM 802 O O . ASP A 1 102 ? 15.324 6.914 -3.861 1.00 97.62 102 ASP A O 1
ATOM 806 N N . ARG A 1 103 ? 14.493 8.905 -4.499 1.00 97.75 103 ARG A N 1
ATOM 807 C CA . ARG A 1 103 ? 13.768 9.167 -3.240 1.00 97.75 103 ARG A CA 1
ATOM 808 C C . ARG A 1 103 ? 12.757 8.058 -2.936 1.00 97.75 103 ARG A C 1
ATOM 810 O O . ARG A 1 103 ? 12.670 7.560 -1.814 1.00 97.75 103 ARG A O 1
ATOM 817 N N . LEU A 1 104 ? 11.983 7.643 -3.939 1.00 97.88 104 LEU A N 1
ATOM 818 C CA . LEU A 1 104 ? 10.967 6.602 -3.783 1.00 97.88 104 LEU A CA 1
ATOM 819 C C . LEU A 1 104 ? 11.578 5.211 -3.565 1.00 97.88 104 LEU A C 1
ATOM 821 O O . LEU A 1 104 ? 10.974 4.399 -2.863 1.00 97.88 104 LEU A O 1
ATOM 825 N N . LYS A 1 105 ? 12.771 4.925 -4.104 1.00 96.00 105 LYS A N 1
ATOM 826 C CA . LYS A 1 105 ? 13.510 3.688 -3.799 1.00 96.00 105 LYS A CA 1
ATOM 827 C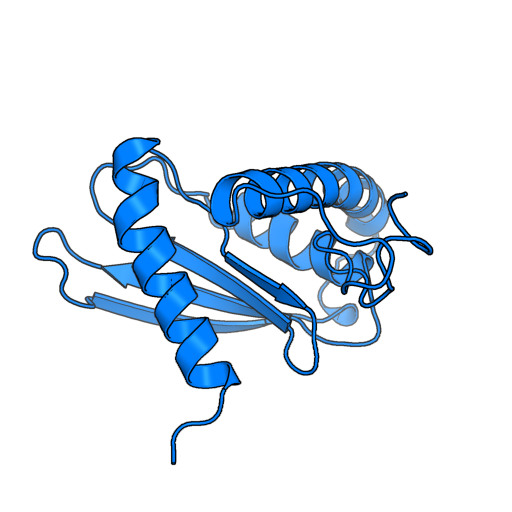 C . LYS A 1 105 ? 13.897 3.626 -2.327 1.00 96.00 105 LYS A C 1
ATOM 829 O O . LYS A 1 105 ? 13.706 2.576 -1.715 1.00 96.00 105 LYS A O 1
ATOM 834 N N . GLU A 1 106 ? 14.382 4.720 -1.747 1.00 95.88 106 GLU A N 1
ATOM 835 C CA . GLU A 1 10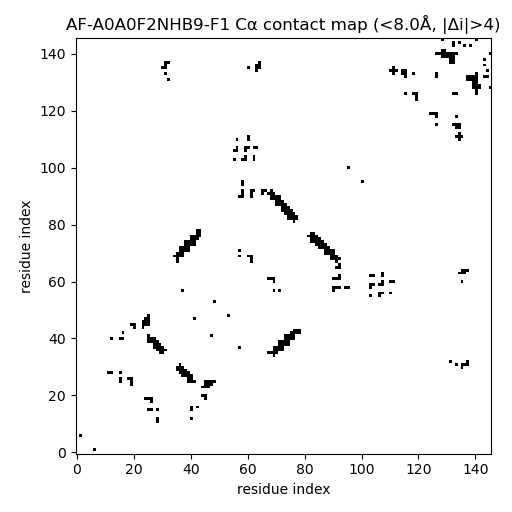6 ? 14.700 4.781 -0.314 1.00 95.88 106 GLU A CA 1
ATOM 836 C C . GLU A 1 106 ? 13.448 4.516 0.536 1.00 95.88 106 GLU A C 1
ATOM 838 O O . GLU A 1 106 ? 13.436 3.603 1.368 1.00 95.88 106 GLU A O 1
ATOM 843 N N . LEU A 1 107 ? 12.347 5.210 0.229 1.00 96.19 107 LEU A N 1
ATOM 844 C CA . LEU A 1 107 ? 11.051 4.995 0.884 1.00 96.19 107 LEU A CA 1
ATOM 845 C C . LEU A 1 107 ? 10.529 3.562 0.712 1.00 96.19 107 LEU A C 1
ATOM 847 O O . LEU A 1 107 ? 9.924 3.003 1.631 1.00 96.19 107 LEU A O 1
ATOM 851 N N . SER A 1 108 ? 10.782 2.927 -0.438 1.00 94.44 108 SER A N 1
ATOM 852 C CA . SER A 1 108 ? 10.344 1.550 -0.694 1.00 94.44 108 SER A CA 1
ATOM 853 C C . SER A 1 108 ? 10.916 0.571 0.334 1.00 94.44 108 SER A C 1
ATOM 855 O O . SER A 1 108 ? 10.206 -0.334 0.780 1.00 94.44 108 SER A O 1
ATOM 857 N N . VAL A 1 109 ? 12.161 0.787 0.776 1.00 93.12 109 VAL A N 1
ATOM 858 C CA . VAL A 1 109 ? 12.835 -0.041 1.784 1.00 93.12 109 VAL A CA 1
ATOM 859 C C . VAL A 1 109 ? 12.189 0.146 3.155 1.00 93.12 109 VAL A C 1
ATOM 861 O O . VAL A 1 109 ? 11.979 -0.829 3.883 1.00 93.12 109 VAL A O 1
ATOM 864 N N . GLU A 1 110 ? 11.836 1.378 3.516 1.00 94.31 110 GLU A N 1
ATOM 865 C CA . GLU A 1 110 ? 11.164 1.679 4.782 1.00 94.31 110 GLU A CA 1
ATOM 866 C C . GLU A 1 110 ? 9.755 1.084 4.830 1.00 94.31 110 GLU A C 1
ATOM 868 O O . GLU A 1 110 ? 9.396 0.372 5.777 1.00 94.31 110 GLU A O 1
ATOM 873 N N . TYR A 1 111 ? 8.962 1.285 3.777 1.00 95.19 111 TYR A N 1
ATOM 874 C CA . TYR A 1 111 ? 7.618 0.721 3.711 1.00 95.19 111 TYR A CA 1
ATOM 875 C C . TYR A 1 111 ? 7.626 -0.805 3.596 1.00 95.19 111 TYR A C 1
ATOM 877 O O . TYR A 1 111 ? 6.759 -1.458 4.182 1.00 95.19 111 TYR A O 1
ATOM 885 N N . ALA A 1 112 ? 8.620 -1.398 2.929 1.00 93.19 112 ALA A N 1
ATOM 886 C CA . ALA A 1 112 ? 8.831 -2.843 2.923 1.00 93.19 112 ALA A CA 1
ATOM 887 C C . ALA A 1 112 ? 8.988 -3.403 4.345 1.00 93.19 112 ALA A C 1
ATOM 889 O O . ALA A 1 112 ? 8.318 -4.380 4.694 1.00 93.19 112 ALA A O 1
ATOM 890 N N . LYS A 1 113 ? 9.816 -2.764 5.185 1.00 93.50 113 LYS A N 1
ATOM 891 C CA . LYS A 1 113 ? 9.971 -3.137 6.603 1.00 93.50 113 LYS A CA 1
ATOM 892 C C . LYS A 1 113 ? 8.642 -3.013 7.351 1.00 93.50 113 LYS A C 1
ATOM 894 O O . LYS A 1 113 ? 8.210 -3.968 7.994 1.00 93.50 113 LYS A O 1
ATOM 899 N N . SER A 1 114 ? 7.946 -1.886 7.186 1.00 92.56 114 SER A N 1
ATOM 900 C CA . SER A 1 114 ? 6.649 -1.636 7.830 1.00 92.56 114 SER A CA 1
ATOM 901 C C . SER A 1 114 ? 5.584 -2.684 7.470 1.00 92.56 114 SER A C 1
ATOM 903 O O . SER A 1 114 ? 4.827 -3.136 8.338 1.00 92.56 114 SER A O 1
ATOM 905 N N . ARG A 1 115 ? 5.547 -3.136 6.208 1.00 92.81 115 ARG A N 1
ATOM 906 C CA . ARG A 1 115 ? 4.649 -4.210 5.756 1.00 92.81 115 ARG A CA 1
ATOM 907 C C . ARG A 1 115 ? 4.987 -5.557 6.387 1.00 92.81 115 ARG A C 1
ATOM 909 O O . ARG A 1 115 ? 4.080 -6.251 6.842 1.00 92.81 115 ARG A O 1
ATOM 916 N N . ILE A 1 116 ? 6.270 -5.912 6.467 1.00 93.12 116 ILE A N 1
ATOM 917 C CA . ILE A 1 116 ? 6.716 -7.158 7.112 1.00 93.12 116 ILE A CA 1
ATOM 918 C C . ILE A 1 116 ? 6.335 -7.166 8.595 1.00 93.12 116 ILE A C 1
ATOM 920 O O . ILE A 1 116 ? 5.773 -8.149 9.077 1.00 93.12 116 ILE A O 1
ATOM 924 N N . GLU A 1 117 ? 6.577 -6.072 9.314 1.00 92.75 117 GLU A N 1
ATOM 925 C CA . GLU A 1 117 ? 6.170 -5.965 10.718 1.00 92.75 117 GLU A CA 1
ATOM 926 C C . GLU A 1 117 ? 4.650 -6.040 10.887 1.00 92.75 117 GLU A C 1
ATOM 928 O O . GLU A 1 117 ? 4.149 -6.693 11.802 1.00 92.75 117 GLU A O 1
ATOM 933 N N . SER A 1 118 ? 3.899 -5.366 10.012 1.00 90.44 118 SER A N 1
ATOM 934 C CA . SER A 1 118 ? 2.436 -5.375 10.061 1.00 90.44 118 SER A CA 1
ATOM 935 C C . SER A 1 118 ? 1.880 -6.775 9.808 1.00 90.44 118 SER A C 1
ATOM 937 O O . SER A 1 118 ? 1.002 -7.208 10.550 1.00 90.44 118 SER A O 1
ATOM 939 N N . PHE A 1 119 ? 2.462 -7.525 8.868 1.00 91.62 119 PHE A N 1
ATOM 940 C CA . PHE A 1 119 ? 2.149 -8.938 8.654 1.00 91.62 119 PHE A CA 1
ATOM 941 C C . PHE A 1 119 ? 2.399 -9.771 9.919 1.00 91.62 119 PHE A C 1
ATOM 943 O O . PHE A 1 119 ? 1.521 -10.511 10.362 1.00 91.62 119 PHE A O 1
ATOM 950 N N . GLN A 1 120 ? 3.577 -9.639 10.536 1.00 92.38 120 GLN A N 1
ATOM 951 C CA . GLN A 1 120 ? 3.919 -10.409 11.737 1.00 92.38 120 GLN A CA 1
ATOM 952 C C . GLN A 1 120 ? 2.981 -10.097 12.908 1.00 92.38 120 GLN A C 1
ATOM 954 O O . GLN A 1 120 ? 2.575 -11.010 13.628 1.00 92.38 120 GLN A O 1
ATOM 959 N N . ARG A 1 121 ? 2.600 -8.823 13.069 1.00 89.81 121 ARG A N 1
ATOM 960 C CA . ARG A 1 121 ? 1.621 -8.385 14.073 1.00 89.81 121 ARG A CA 1
ATOM 961 C C . ARG A 1 121 ? 0.223 -8.933 13.789 1.00 89.81 121 ARG A C 1
ATOM 963 O O . ARG A 1 121 ? -0.431 -9.380 14.719 1.00 89.81 121 ARG A O 1
ATOM 970 N N . GLN A 1 122 ? -0.224 -8.914 12.534 1.00 88.12 122 GLN A N 1
ATOM 971 C CA . GLN A 1 122 ? -1.561 -9.370 12.145 1.00 88.12 122 GLN A CA 1
ATOM 972 C C . GLN A 1 122 ? -1.739 -10.883 12.312 1.00 88.12 122 GLN A C 1
ATOM 974 O O . GLN A 1 122 ? -2.780 -11.328 12.788 1.00 88.12 122 GLN A O 1
ATOM 979 N N . TYR A 1 123 ? -0.743 -11.671 11.905 1.00 89.00 123 TYR A N 1
ATOM 980 C CA . TYR A 1 123 ? -0.834 -13.134 11.903 1.00 89.00 123 TYR A CA 1
ATOM 981 C C . TYR A 1 123 ? -0.184 -13.793 13.121 1.00 89.00 123 TYR A C 1
ATOM 983 O O . TYR A 1 123 ? -0.160 -15.019 13.201 1.00 89.00 123 TYR A O 1
ATOM 991 N N . HIS A 1 124 ? 0.375 -13.001 14.042 1.00 92.50 124 HIS A N 1
ATOM 992 C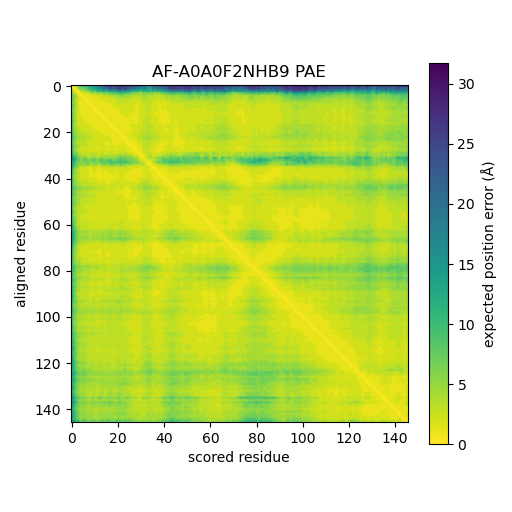 CA . HIS A 1 124 ? 1.085 -13.473 15.236 1.00 92.50 124 HIS A CA 1
ATOM 993 C C . HIS A 1 124 ? 2.131 -14.565 14.941 1.00 92.50 124 HIS A C 1
ATOM 995 O O . HIS A 1 124 ? 2.349 -15.477 15.737 1.00 92.50 124 HIS A O 1
ATOM 1001 N N . ARG A 1 125 ? 2.792 -14.483 13.779 1.00 93.00 125 ARG A N 1
ATOM 1002 C CA . ARG A 1 125 ? 3.805 -15.451 13.338 1.00 93.00 125 ARG A CA 1
ATOM 1003 C C . ARG A 1 125 ? 4.898 -14.790 12.514 1.00 93.00 125 ARG A C 1
ATOM 1005 O O . ARG A 1 125 ? 4.688 -13.754 11.886 1.00 93.00 125 ARG A O 1
ATOM 1012 N N . LYS A 1 126 ? 6.057 -15.445 12.444 1.00 92.88 126 LYS A N 1
ATOM 1013 C CA . LYS A 1 126 ? 7.102 -15.088 11.477 1.00 92.88 126 LYS A CA 1
ATOM 1014 C C . LYS A 1 126 ? 6.656 -15.440 10.053 1.00 92.88 126 LYS A C 1
ATOM 1016 O O . LYS A 1 126 ? 5.891 -16.384 9.836 1.00 92.88 126 LYS A O 1
ATOM 1021 N N . VAL A 1 127 ? 7.173 -14.687 9.084 1.00 92.00 127 VAL A N 1
ATOM 1022 C CA . VAL A 1 127 ? 6.988 -14.972 7.656 1.00 92.00 127 VAL A CA 1
ATOM 1023 C C . VAL A 1 127 ? 7.696 -16.288 7.328 1.00 92.00 127 VAL A C 1
ATOM 1025 O O . VAL A 1 127 ? 8.874 -16.459 7.654 1.00 92.00 127 VAL A O 1
ATOM 1028 N N . GLY A 1 128 ? 6.990 -17.235 6.709 1.00 94.38 128 GLY A N 1
ATOM 1029 C CA . GLY A 1 128 ? 7.587 -18.500 6.295 1.00 94.38 128 GLY A CA 1
ATOM 1030 C C . GLY A 1 128 ? 8.616 -18.277 5.186 1.00 94.38 128 GLY A C 1
ATOM 1031 O O . GLY A 1 128 ? 8.405 -17.475 4.282 1.00 94.38 128 GLY A O 1
ATOM 1032 N N . ARG A 1 129 ? 9.737 -19.010 5.201 1.00 96.38 129 ARG A N 1
ATOM 1033 C CA . ARG A 1 129 ? 10.823 -18.854 4.203 1.00 96.38 129 ARG A CA 1
ATOM 1034 C C . ARG A 1 129 ? 10.340 -18.967 2.749 1.00 96.38 129 ARG A C 1
ATOM 1036 O O . ARG A 1 129 ? 10.914 -18.337 1.863 1.00 96.38 129 ARG A O 1
ATOM 1043 N N . ASN A 1 130 ? 9.335 -19.805 2.496 1.00 93.94 130 ASN A N 1
ATOM 1044 C CA . ASN A 1 130 ? 8.777 -20.038 1.163 1.00 93.94 130 ASN A CA 1
ATOM 1045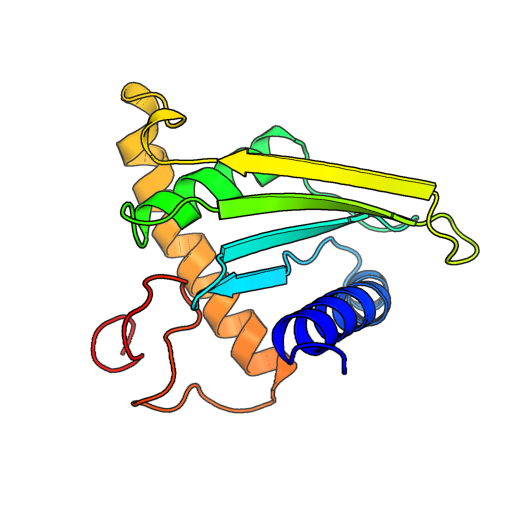 C C . ASN A 1 130 ? 7.495 -19.233 0.881 1.00 93.94 130 ASN A C 1
ATOM 1047 O O . ASN A 1 130 ? 7.039 -19.284 -0.260 1.00 93.94 130 ASN A O 1
ATOM 1051 N N . ASP A 1 131 ? 6.957 -18.508 1.868 1.00 91.06 131 ASP A N 1
ATOM 1052 C CA . ASP A 1 131 ? 5.770 -17.660 1.709 1.00 91.06 131 ASP A CA 1
ATOM 1053 C C . ASP A 1 131 ? 6.106 -16.473 0.781 1.00 91.06 131 ASP A C 1
ATOM 1055 O O . ASP A 1 131 ? 7.277 -16.058 0.717 1.00 91.06 131 ASP A O 1
ATOM 1059 N N . PRO A 1 132 ? 5.120 -15.900 0.063 1.00 90.44 132 PRO A N 1
ATOM 1060 C CA . PRO A 1 132 ? 5.294 -14.621 -0.621 1.00 90.44 132 PRO A CA 1
ATOM 1061 C C . PRO A 1 132 ? 5.809 -13.549 0.345 1.00 90.44 132 PRO A C 1
ATOM 1063 O O . PRO A 1 132 ? 5.354 -13.452 1.485 1.00 90.44 132 PRO A O 1
ATOM 1066 N N . CYS A 1 133 ? 6.787 -12.755 -0.092 1.00 91.94 133 CYS A N 1
ATOM 1067 C CA . CYS A 1 133 ? 7.390 -11.731 0.749 1.00 91.94 133 CYS A CA 1
ATOM 1068 C C . CYS A 1 133 ? 6.390 -10.588 1.005 1.00 91.94 133 CYS A C 1
ATOM 1070 O O . CYS A 1 133 ? 5.982 -9.927 0.044 1.00 91.94 133 CYS A O 1
ATOM 1072 N N . PRO A 1 134 ? 6.060 -10.260 2.272 1.00 91.12 134 PRO A N 1
ATOM 1073 C CA . PRO A 1 134 ? 5.133 -9.170 2.578 1.00 91.12 134 PRO A CA 1
ATOM 1074 C C . PRO A 1 134 ? 5.635 -7.785 2.156 1.00 91.12 134 PRO A C 1
ATOM 1076 O O . PRO A 1 134 ? 4.858 -6.835 2.162 1.00 91.12 134 PRO A O 1
ATOM 1079 N N . CYS A 1 135 ? 6.913 -7.637 1.778 1.00 91.75 135 CYS A N 1
ATOM 1080 C CA . CYS A 1 135 ? 7.422 -6.366 1.264 1.00 91.75 135 CYS A CA 1
ATOM 1081 C C . CYS A 1 135 ? 6.780 -5.949 -0.066 1.00 91.75 135 CYS A C 1
ATOM 1083 O O . CYS A 1 135 ? 6.838 -4.766 -0.394 1.00 91.75 135 CYS A O 1
ATOM 1085 N N . GLY A 1 136 ? 6.163 -6.886 -0.793 1.00 85.06 136 GLY A N 1
ATOM 1086 C CA . GLY A 1 136 ? 5.464 -6.631 -2.051 1.00 85.06 136 GLY A CA 1
ATOM 1087 C C . GLY A 1 136 ? 6.276 -6.859 -3.325 1.00 85.06 136 GLY A C 1
ATOM 1088 O O . GLY A 1 136 ? 5.805 -6.535 -4.408 1.00 85.06 136 GLY A O 1
ATOM 1089 N N . SER A 1 137 ? 7.459 -7.472 -3.226 1.00 89.25 137 SER A N 1
ATOM 1090 C CA . SER A 1 137 ? 8.334 -7.755 -4.377 1.00 89.25 137 SER A CA 1
ATOM 1091 C C . SER A 1 137 ? 7.893 -8.915 -5.278 1.00 89.25 137 SER A C 1
ATOM 1093 O O . SER A 1 137 ? 8.604 -9.261 -6.217 1.00 89.25 137 SER A O 1
ATOM 1095 N N . GLY A 1 138 ? 6.813 -9.624 -4.930 1.00 85.25 138 GLY A N 1
ATOM 1096 C CA . GLY A 1 138 ? 6.382 -10.852 -5.616 1.00 85.25 138 GLY A CA 1
ATOM 1097 C C . GLY A 1 138 ? 7.304 -12.071 -5.416 1.00 85.25 138 GLY A C 1
ATOM 1098 O O . GLY A 1 138 ? 6.977 -13.183 -5.829 1.00 85.25 138 GLY A O 1
ATOM 1099 N N . LYS A 1 139 ? 8.455 -11.914 -4.749 1.00 90.00 139 LYS A N 1
ATOM 1100 C CA . LYS A 1 139 ? 9.420 -12.998 -4.495 1.00 90.00 139 LYS A CA 1
ATOM 1101 C C . LYS A 1 139 ? 9.060 -13.782 -3.230 1.00 90.00 139 LYS A C 1
ATOM 1103 O O . LYS A 1 139 ? 8.433 -13.260 -2.313 1.00 90.00 139 LYS A O 1
ATOM 1108 N N . LYS A 1 140 ? 9.540 -15.028 -3.122 1.00 91.25 140 LYS A N 1
ATOM 1109 C CA . LYS A 1 140 ? 9.526 -15.779 -1.847 1.00 91.25 140 LYS A CA 1
ATOM 1110 C C . LYS A 1 140 ? 10.370 -15.051 -0.799 1.00 91.25 140 LYS A C 1
ATOM 1112 O O . LYS A 1 140 ? 11.430 -14.529 -1.149 1.00 91.25 140 LYS A O 1
ATOM 1117 N N . TYR A 1 141 ? 9.972 -15.092 0.474 1.00 94.50 141 TYR A N 1
ATOM 1118 C CA . TYR A 1 141 ? 10.652 -14.360 1.553 1.00 94.50 141 TYR A CA 1
ATOM 1119 C C . TYR A 1 141 ? 12.166 -14.636 1.611 1.00 94.50 141 TYR A C 1
ATOM 1121 O O . TYR A 1 141 ? 12.953 -13.693 1.622 1.00 94.50 141 TYR A O 1
ATOM 1129 N N . LYS A 1 142 ? 12.582 -15.909 1.486 1.00 95.06 142 LYS A N 1
ATOM 1130 C CA . LYS A 1 142 ? 13.999 -16.343 1.440 1.00 95.06 142 LYS A CA 1
ATOM 1131 C C . LYS A 1 142 ? 14.836 -15.838 0.259 1.00 95.06 142 LYS A C 1
ATOM 1133 O O . LYS A 1 142 ? 16.018 -16.140 0.194 1.00 95.06 142 LYS A O 1
ATOM 1138 N N . LYS A 1 143 ? 14.207 -15.229 -0.746 1.00 94.88 143 LYS A N 1
ATOM 1139 C CA . LYS A 1 143 ? 14.867 -14.673 -1.939 1.00 94.88 143 LYS A CA 1
ATOM 1140 C C . LYS A 1 143 ? 14.746 -13.145 -1.977 1.00 94.88 143 LYS A C 1
ATOM 1142 O O . LYS A 1 143 ? 14.899 -12.554 -3.044 1.00 94.88 143 LYS A O 1
ATOM 1147 N N . CYS A 1 144 ? 14.363 -12.525 -0.861 1.00 93.06 144 CYS A N 1
ATOM 1148 C CA . CYS A 1 144 ? 14.057 -11.103 -0.811 1.00 93.06 144 CYS A CA 1
ATOM 1149 C C . CYS A 1 144 ? 14.529 -10.448 0.489 1.00 93.06 144 CYS A C 1
ATOM 1151 O O . CYS A 1 144 ? 15.518 -9.732 0.473 1.00 93.06 144 CYS A O 1
ATOM 1153 N N . CYS A 1 145 ? 13.809 -10.653 1.592 1.00 92.19 145 CYS A N 1
ATOM 1154 C CA . CYS A 1 145 ? 13.996 -9.900 2.838 1.00 92.19 145 CYS A CA 1
ATOM 1155 C C . CYS A 1 145 ? 14.468 -10.782 4.008 1.00 92.19 145 CYS A C 1
ATOM 1157 O O . CYS A 1 145 ? 14.317 -10.391 5.166 1.00 92.19 145 CYS A O 1
ATOM 1159 N N . LEU A 1 146 ? 14.983 -11.973 3.697 1.00 89.25 146 LEU A N 1
ATOM 1160 C CA . LEU A 1 146 ? 15.676 -12.895 4.594 1.00 89.25 146 LEU A CA 1
ATOM 1161 C C . LEU A 1 146 ? 17.043 -13.192 3.983 1.00 89.25 146 LEU A C 1
ATOM 1163 O O . LEU A 1 146 ? 18.020 -13.191 4.754 1.00 89.25 146 LEU A O 1
#

Nearest PDB structures (foldseek):
  3kzh-assembly1_A  TM=3.649E-01  e=6.563E-01  Clostridium perfringens
  2odr-assembly1_B  TM=2.708E-01  e=3.394E-01  Methanococcus maripaludis S2
  2odr-assembly1_D  TM=2.708E-01  e=3.394E-01  Methanococcus maripaludis S2
  2odr-assembly1_C  TM=2.708E-01  e=3.394E-01  Methanococcus maripaludis S2
  2odr-assembly1_A  TM=2.709E-01  e=3.394E-01  Methanococcus maripaludis S2

Radius of gyration: 15.11 Å; Cα contacts (8 Å, |Δi|>4): 221; chains: 1; bounding box: 38×33×35 Å